Protein AF-A0A444YJM6-F1 (afdb_monomer_lite)

pLDDT: mean 78.89, std 16.1, range [28.31, 95.25]

Organism: Arachis hypogaea (NCBI:txid3818)

Sequence (159 aa):
MPVICNGAIHFISDCYSYLTEDSTYFRPYIMSHGITNGNDEDESVETKFLRVPKEARRGSHDDSCHMNIFKWGEVVGYQTICLVRLRKRVFTVWILTNYESSSWRRFMKVRVKGMGLVEQNPVIKGFTVLNGDLVFATKKKIIFVHAKLVPKVCVLIFN

Radius of gyration: 16.91 Å; chains: 1; bounding box: 41×38×45 Å

Structure (mmCIF, N/CA/C/O backbone):
data_AF-A0A444YJM6-F1
#
_entry.id   AF-A0A444YJM6-F1
#
loop_
_atom_site.group_PDB
_atom_site.id
_atom_site.type_symbol
_atom_site.label_atom_id
_atom_site.label_alt_id
_atom_site.label_comp_id
_atom_site.label_asym_id
_atom_site.label_entity_id
_atom_site.label_seq_id
_atom_site.pdbx_PDB_ins_code
_atom_site.Cartn_x
_atom_site.Cartn_y
_atom_site.Cartn_z
_atom_site.occupancy
_atom_site.B_iso_or_equiv
_atom_site.auth_seq_id
_atom_site.auth_comp_id
_atom_site.auth_asym_id
_atom_site.auth_atom_id
_atom_site.pdbx_PDB_model_num
ATOM 1 N N . MET A 1 1 ? 0.276 -8.630 -0.595 1.00 80.94 1 MET A N 1
ATOM 2 C CA . MET A 1 1 ? -0.086 -9.340 -1.845 1.00 80.94 1 MET A CA 1
ATOM 3 C C . MET A 1 1 ? 0.741 -8.756 -2.978 1.00 80.94 1 MET A C 1
ATOM 5 O O . MET A 1 1 ? 0.968 -7.548 -2.938 1.00 80.94 1 MET A O 1
ATOM 9 N N . PRO A 1 2 ? 1.218 -9.569 -3.933 1.00 90.56 2 PRO A N 1
ATOM 10 C CA . PRO A 1 2 ? 1.894 -9.051 -5.114 1.00 90.56 2 PRO A CA 1
ATOM 11 C C . PRO A 1 2 ? 0.916 -8.298 -6.029 1.00 90.56 2 PRO A C 1
ATOM 13 O O . PRO A 1 2 ? -0.282 -8.584 -6.038 1.00 90.56 2 PRO A O 1
ATOM 16 N N . VAL A 1 3 ? 1.426 -7.333 -6.791 1.00 92.19 3 VAL A N 1
ATOM 17 C CA . VAL A 1 3 ? 0.680 -6.512 -7.753 1.00 92.19 3 VAL A CA 1
ATOM 18 C C . VAL A 1 3 ? 1.407 -6.546 -9.087 1.00 92.19 3 VAL A C 1
ATOM 20 O O . VAL A 1 3 ? 2.595 -6.254 -9.138 1.00 92.19 3 VAL A O 1
ATOM 23 N N . ILE A 1 4 ? 0.694 -6.849 -10.168 1.00 91.12 4 ILE A N 1
ATOM 24 C CA . ILE A 1 4 ? 1.234 -6.766 -11.528 1.00 91.12 4 ILE A CA 1
ATOM 25 C C . ILE A 1 4 ? 0.927 -5.373 -12.081 1.00 91.12 4 ILE A C 1
ATOM 27 O O . ILE A 1 4 ? -0.237 -4.972 -12.147 1.00 91.12 4 ILE A O 1
ATOM 31 N N . CYS A 1 5 ? 1.962 -4.616 -12.439 1.00 89.62 5 CYS A N 1
ATOM 32 C CA . CYS A 1 5 ? 1.828 -3.274 -13.005 1.00 89.62 5 CYS A CA 1
ATOM 33 C C . CYS A 1 5 ? 3.051 -2.937 -13.865 1.00 89.62 5 CYS A C 1
ATOM 35 O O . CYS A 1 5 ? 4.179 -3.189 -13.445 1.00 89.62 5 CYS A O 1
ATOM 37 N N . ASN A 1 6 ? 2.828 -2.327 -15.035 1.00 86.25 6 ASN A N 1
ATOM 38 C CA . ASN A 1 6 ? 3.875 -1.924 -15.987 1.00 86.25 6 ASN A CA 1
ATOM 39 C C . ASN A 1 6 ? 4.858 -3.053 -16.339 1.00 86.25 6 ASN A C 1
ATOM 41 O O . ASN A 1 6 ? 6.066 -2.860 -16.279 1.00 86.25 6 ASN A O 1
ATOM 45 N N . GLY A 1 7 ? 4.339 -4.243 -16.656 1.00 87.12 7 GLY A N 1
ATOM 46 C CA . GLY A 1 7 ? 5.172 -5.384 -17.056 1.00 87.12 7 GLY A CA 1
ATOM 47 C C . GLY A 1 7 ? 6.031 -5.971 -15.933 1.00 87.12 7 GLY A C 1
ATOM 48 O O . GLY A 1 7 ? 6.930 -6.749 -16.213 1.00 87.12 7 GLY A O 1
ATOM 49 N N . ALA A 1 8 ? 5.771 -5.619 -14.670 1.00 89.81 8 ALA A N 1
ATOM 50 C CA . ALA A 1 8 ? 6.514 -6.134 -13.527 1.00 89.81 8 ALA A CA 1
ATOM 51 C C . ALA A 1 8 ? 5.593 -6.623 -12.402 1.00 89.81 8 ALA A C 1
ATOM 53 O O . ALA A 1 8 ? 4.490 -6.102 -12.197 1.00 89.81 8 ALA A O 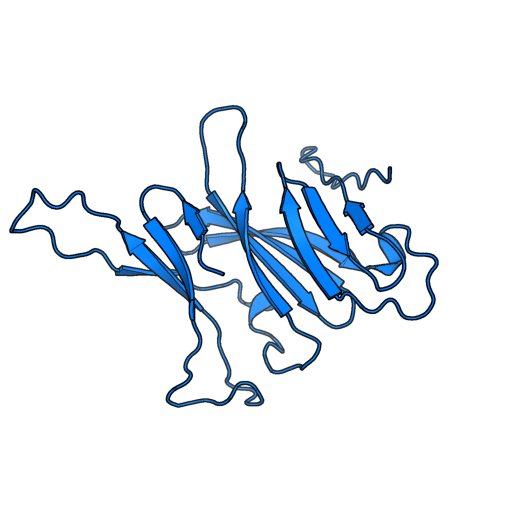1
ATOM 54 N N . ILE A 1 9 ? 6.073 -7.618 -11.655 1.00 92.69 9 ILE A N 1
ATOM 55 C CA . ILE A 1 9 ? 5.482 -8.098 -10.407 1.00 92.69 9 ILE A CA 1
ATOM 56 C C . ILE A 1 9 ? 6.111 -7.320 -9.255 1.00 92.69 9 ILE A C 1
ATOM 58 O O . ILE A 1 9 ? 7.314 -7.405 -9.014 1.00 92.69 9 ILE A O 1
ATOM 62 N N . HIS A 1 10 ? 5.280 -6.597 -8.514 1.00 93.38 10 HIS A N 1
ATOM 63 C CA . HIS A 1 10 ? 5.666 -5.820 -7.343 1.00 93.38 10 HIS A CA 1
ATOM 64 C C . HIS A 1 10 ? 5.216 -6.532 -6.075 1.00 93.38 10 HIS A C 1
ATOM 66 O O . HIS A 1 10 ? 4.070 -6.967 -6.007 1.00 93.38 10 HIS A O 1
ATOM 72 N N . PHE A 1 11 ? 6.041 -6.605 -5.035 1.00 92.50 11 PHE A N 1
ATOM 73 C CA . PHE A 1 11 ? 5.605 -7.030 -3.700 1.00 92.50 11 PHE A CA 1
ATOM 74 C C . PHE A 1 11 ? 6.395 -6.325 -2.602 1.00 92.50 11 PHE A C 1
ATOM 76 O O . PHE A 1 11 ? 7.542 -5.929 -2.792 1.00 92.50 11 PHE A O 1
ATOM 83 N N . ILE A 1 12 ? 5.767 -6.136 -1.440 1.00 91.00 12 ILE A N 1
ATOM 84 C CA . ILE A 1 12 ? 6.478 -5.649 -0.257 1.00 91.00 12 ILE A CA 1
ATOM 85 C C . ILE A 1 12 ? 7.327 -6.802 0.268 1.00 91.00 12 ILE A C 1
ATOM 87 O O . ILE A 1 12 ? 6.793 -7.874 0.539 1.00 91.00 12 ILE A O 1
ATOM 91 N N . SER A 1 13 ? 8.622 -6.549 0.414 1.00 86.38 13 SER A N 1
ATOM 92 C CA . SER A 1 13 ? 9.556 -7.436 1.090 1.00 86.38 13 SER A CA 1
ATOM 93 C C . SER A 1 13 ? 10.127 -6.721 2.303 1.00 86.38 13 SER A C 1
ATOM 95 O O . SER A 1 13 ? 10.260 -5.491 2.345 1.00 86.38 13 SER A O 1
ATOM 97 N N . ASP A 1 14 ? 10.483 -7.505 3.297 1.00 74.94 14 ASP A N 1
ATOM 98 C CA . ASP A 1 14 ? 11.201 -7.077 4.476 1.00 74.94 14 ASP A CA 1
ATOM 99 C C . ASP A 1 14 ? 12.599 -7.701 4.528 1.00 74.94 14 ASP A C 1
ATOM 101 O O . ASP A 1 14 ? 12.995 -8.516 3.694 1.00 74.94 14 ASP A O 1
ATOM 105 N N . CYS A 1 15 ? 13.408 -7.240 5.479 1.00 65.50 15 CYS A N 1
ATOM 106 C CA . CYS A 1 15 ? 14.763 -7.738 5.706 1.00 65.50 15 CYS A CA 1
ATOM 107 C C . CYS A 1 15 ? 14.755 -9.008 6.582 1.00 65.50 15 CYS A C 1
ATOM 109 O O . CYS A 1 15 ? 15.625 -9.136 7.445 1.00 65.50 15 CYS A O 1
ATOM 111 N N . TYR A 1 16 ? 13.761 -9.891 6.398 1.00 58.44 16 TYR A N 1
ATOM 112 C CA . TYR A 1 16 ? 13.346 -10.965 7.319 1.00 58.44 16 TYR A CA 1
ATOM 113 C C . TYR A 1 16 ? 14.492 -11.825 7.874 1.00 58.44 16 TYR A C 1
ATOM 115 O O . TYR A 1 16 ? 14.420 -12.304 8.999 1.00 58.44 16 TYR A O 1
ATOM 123 N N . SER A 1 17 ? 15.587 -11.992 7.126 1.00 57.94 17 SER A N 1
ATOM 124 C CA . SER A 1 17 ? 16.745 -12.779 7.563 1.00 57.94 17 SER A CA 1
ATOM 125 C C . SER A 1 17 ? 17.598 -12.128 8.662 1.00 57.94 17 SER A C 1
ATOM 127 O O . SER A 1 17 ? 18.385 -12.827 9.291 1.00 57.94 17 SER A O 1
ATOM 129 N N . TYR A 1 18 ? 17.483 -10.815 8.898 1.00 59.53 18 TYR A N 1
ATOM 130 C CA . TYR A 1 18 ? 18.365 -10.084 9.825 1.00 59.53 18 TYR A CA 1
ATOM 131 C C . TYR A 1 18 ? 17.636 -9.248 10.877 1.00 59.53 18 TYR A C 1
ATOM 133 O O . TYR A 1 18 ? 18.217 -8.939 11.916 1.00 59.53 18 TYR A O 1
ATOM 141 N N . LEU A 1 19 ? 16.398 -8.827 10.610 1.00 65.00 19 LEU A N 1
ATOM 142 C CA . LEU A 1 19 ? 15.640 -7.936 11.485 1.00 65.00 19 LEU A CA 1
ATOM 143 C C . LEU A 1 19 ? 14.193 -8.412 11.556 1.00 65.00 19 LEU A C 1
ATOM 145 O O . LEU A 1 19 ? 13.495 -8.427 10.544 1.00 65.00 19 LEU A O 1
ATOM 149 N N . THR A 1 20 ? 13.761 -8.766 12.760 1.00 64.81 20 THR A N 1
ATOM 150 C CA . THR A 1 20 ? 12.379 -9.128 13.077 1.00 64.81 20 THR A CA 1
ATOM 151 C C . THR A 1 20 ? 11.443 -7.921 12.926 1.00 64.81 20 THR A C 1
ATOM 153 O O . THR A 1 20 ? 11.880 -6.768 13.007 1.00 64.81 20 THR A O 1
ATOM 156 N N . GLU A 1 21 ? 10.153 -8.165 12.674 1.00 65.25 21 GLU A N 1
ATOM 157 C CA . GLU A 1 21 ? 9.160 -7.101 12.438 1.00 65.25 21 GLU A CA 1
ATOM 158 C C . GLU A 1 21 ? 9.018 -6.133 13.626 1.00 65.25 21 GLU A C 1
ATOM 160 O O . GLU A 1 21 ? 8.788 -4.945 13.420 1.00 65.25 21 GLU A O 1
ATOM 165 N N . ASP A 1 22 ? 9.239 -6.602 14.855 1.00 69.94 22 ASP A N 1
ATOM 166 C CA . ASP A 1 22 ? 9.233 -5.811 16.094 1.00 69.94 22 ASP A CA 1
ATOM 167 C C . ASP A 1 22 ? 10.476 -4.908 16.255 1.00 69.94 22 ASP A C 1
ATOM 169 O O . ASP A 1 22 ? 10.515 -4.016 17.110 1.00 69.94 22 ASP A O 1
ATOM 173 N N . SER A 1 23 ? 11.491 -5.072 15.401 1.00 74.81 23 SER A N 1
ATOM 174 C CA . SER A 1 23 ? 12.705 -4.265 15.446 1.00 74.81 23 SER A CA 1
ATOM 175 C C . SER A 1 23 ? 12.455 -2.831 14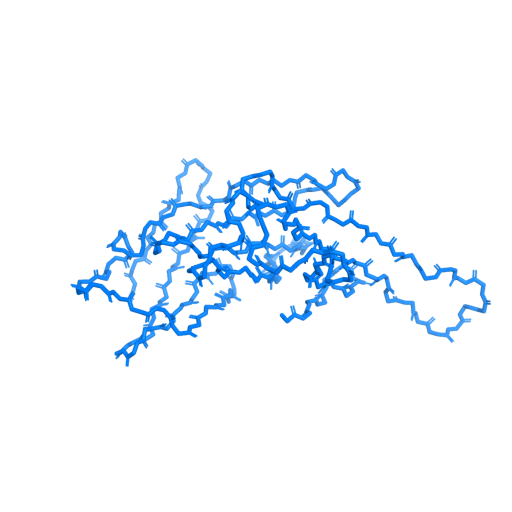.989 1.00 74.81 23 SER A C 1
ATOM 177 O O . SER A 1 23 ? 11.947 -2.554 13.901 1.00 74.81 23 SER A O 1
ATOM 179 N N . THR A 1 24 ? 12.966 -1.860 15.747 1.00 73.62 24 THR A N 1
ATOM 180 C CA . THR A 1 24 ? 12.945 -0.446 15.328 1.00 73.62 24 THR A CA 1
ATOM 181 C C . THR A 1 24 ? 13.736 -0.176 14.040 1.00 73.62 24 THR A C 1
ATOM 183 O O . THR A 1 24 ? 13.523 0.853 13.387 1.00 73.62 24 THR A O 1
ATOM 186 N N . TYR A 1 25 ? 14.603 -1.112 13.640 1.00 73.06 25 TYR A N 1
ATOM 187 C CA . TYR A 1 25 ? 15.369 -1.070 12.398 1.00 73.06 25 TYR A CA 1
ATOM 188 C C . TYR A 1 25 ? 14.647 -1.715 11.210 1.00 73.06 25 TYR A C 1
ATOM 190 O O . TYR A 1 25 ? 15.153 -1.604 10.091 1.00 73.06 25 TYR A O 1
ATOM 198 N N . PHE A 1 26 ? 13.471 -2.316 11.417 1.00 73.12 26 PHE A N 1
ATOM 199 C CA . PHE A 1 26 ? 12.650 -2.907 10.366 1.00 73.12 26 PHE A CA 1
ATOM 200 C C . PHE A 1 26 ? 12.317 -1.880 9.276 1.00 73.12 26 PHE A C 1
ATOM 202 O O . PHE A 1 26 ? 11.688 -0.840 9.514 1.00 73.12 26 PHE A O 1
ATOM 209 N N . ARG A 1 27 ? 12.771 -2.154 8.051 1.00 79.44 27 ARG A N 1
ATOM 210 C CA . ARG A 1 27 ? 12.672 -1.242 6.906 1.00 79.44 27 ARG A CA 1
ATOM 211 C C . ARG A 1 27 ? 12.078 -1.984 5.714 1.00 79.44 27 ARG A C 1
ATOM 213 O O . ARG A 1 27 ? 12.847 -2.528 4.927 1.00 79.44 27 ARG A O 1
ATOM 220 N N . PRO A 1 28 ? 10.746 -1.958 5.542 1.00 86.69 28 PRO A N 1
ATOM 221 C CA . PRO A 1 28 ? 10.136 -2.568 4.374 1.00 86.69 28 PRO A CA 1
ATOM 222 C C . PRO A 1 28 ? 10.586 -1.836 3.107 1.00 86.69 28 PRO A C 1
ATOM 224 O O . PRO A 1 28 ? 10.820 -0.619 3.119 1.00 86.69 28 PRO A O 1
ATOM 227 N N . TYR A 1 29 ? 10.682 -2.580 2.018 1.00 89.00 29 TYR A N 1
ATOM 228 C CA . TYR A 1 29 ? 10.936 -2.089 0.669 1.00 89.00 29 TYR A CA 1
ATOM 229 C C . TYR A 1 29 ? 10.008 -2.811 -0.312 1.00 89.00 29 TYR A C 1
ATOM 231 O O . TYR A 1 29 ? 9.295 -3.739 0.063 1.00 89.00 29 TYR A O 1
ATOM 239 N N . ILE A 1 30 ? 9.944 -2.336 -1.554 1.00 92.75 30 ILE A N 1
ATOM 240 C CA . ILE A 1 30 ? 9.179 -3.001 -2.607 1.00 92.75 30 ILE A CA 1
ATOM 241 C C . ILE A 1 30 ? 10.173 -3.642 -3.568 1.00 92.75 30 ILE A C 1
ATOM 243 O O . ILE A 1 30 ? 11.084 -2.975 -4.053 1.00 92.75 30 ILE A O 1
ATOM 247 N N . MET A 1 31 ? 9.986 -4.928 -3.825 1.00 92.88 31 MET A N 1
ATOM 248 C CA . MET A 1 31 ? 10.655 -5.654 -4.896 1.00 92.88 31 MET A CA 1
ATOM 249 C C . MET A 1 31 ? 9.821 -5.552 -6.159 1.00 92.88 31 MET A C 1
ATOM 251 O O . MET A 1 31 ? 8.608 -5.729 -6.091 1.00 92.88 31 MET A O 1
ATOM 255 N N . SER A 1 32 ? 10.470 -5.259 -7.282 1.00 91.88 32 SER A N 1
ATOM 256 C CA . SER A 1 32 ? 9.877 -5.220 -8.616 1.00 91.88 32 SER A CA 1
ATOM 257 C C . SER A 1 32 ? 10.657 -6.164 -9.521 1.00 91.88 32 SER A C 1
ATOM 259 O O . SER A 1 32 ? 11.832 -5.913 -9.776 1.00 91.88 32 SER A O 1
ATOM 261 N N . HIS A 1 33 ? 10.011 -7.210 -10.024 1.00 89.94 33 HIS A N 1
ATOM 262 C CA . HIS A 1 33 ? 10.595 -8.144 -10.988 1.00 89.94 33 HIS A CA 1
ATOM 263 C C . HIS A 1 33 ? 9.948 -7.955 -12.354 1.00 89.94 33 HIS A C 1
ATOM 265 O O . HIS A 1 33 ? 8.726 -8.076 -12.460 1.00 89.94 33 HIS A O 1
ATOM 271 N N . GLY A 1 34 ? 10.749 -7.658 -13.378 1.00 88.31 34 GLY A N 1
ATOM 272 C CA . GLY A 1 34 ? 10.278 -7.636 -14.762 1.00 88.31 34 GLY A CA 1
ATOM 273 C C . GLY A 1 34 ? 9.722 -8.999 -15.180 1.00 88.31 34 GLY A C 1
ATOM 274 O O . GLY A 1 34 ? 10.274 -10.039 -14.826 1.00 88.31 34 GLY A O 1
ATOM 275 N N . ILE A 1 35 ? 8.603 -8.991 -15.899 1.00 83.62 35 ILE A N 1
ATOM 276 C CA . ILE A 1 35 ? 8.023 -10.178 -16.525 1.00 83.62 35 ILE A CA 1
ATOM 277 C C . ILE A 1 35 ? 8.582 -10.233 -17.946 1.00 83.62 35 ILE A C 1
ATOM 279 O O . ILE A 1 35 ? 8.175 -9.435 -18.789 1.00 83.62 35 ILE A O 1
ATOM 283 N N . THR A 1 36 ? 9.508 -11.154 -18.208 1.00 78.56 36 THR A N 1
ATOM 284 C CA . THR A 1 36 ? 9.990 -11.445 -19.563 1.00 78.56 36 THR A CA 1
ATOM 285 C C . THR A 1 36 ? 9.125 -12.545 -20.178 1.00 78.56 36 THR A C 1
ATOM 287 O O . THR A 1 36 ? 8.724 -13.500 -19.505 1.00 78.56 36 THR A O 1
ATOM 290 N N . ASN A 1 37 ? 8.769 -12.401 -21.455 1.00 65.81 37 ASN A N 1
ATOM 291 C CA . ASN A 1 37 ? 8.132 -13.487 -22.196 1.00 65.81 37 ASN A CA 1
ATOM 292 C C . ASN A 1 37 ? 9.254 -14.457 -22.579 1.00 65.81 37 ASN A C 1
ATOM 294 O O . ASN A 1 37 ? 10.230 -14.021 -23.172 1.00 65.81 37 ASN A O 1
ATOM 298 N N . GLY A 1 38 ? 9.148 -15.735 -22.207 1.00 58.12 38 GLY A N 1
ATOM 299 C CA . GLY A 1 38 ? 10.243 -16.721 -22.217 1.00 58.12 38 GLY A CA 1
ATOM 300 C C . GLY A 1 38 ? 10.809 -17.152 -23.580 1.00 58.12 38 GLY A C 1
ATOM 301 O O . GLY A 1 38 ? 11.091 -18.332 -23.749 1.00 58.12 38 GLY A O 1
ATOM 302 N N . ASN A 1 39 ? 10.960 -16.231 -24.532 1.00 58.53 39 ASN A N 1
ATOM 303 C CA . ASN A 1 39 ? 11.568 -16.452 -25.843 1.00 58.53 39 ASN A CA 1
ATOM 304 C C . ASN A 1 39 ? 12.992 -15.883 -25.956 1.00 58.53 39 ASN A C 1
ATOM 306 O O . ASN A 1 39 ? 13.655 -16.160 -26.952 1.00 58.53 39 ASN A O 1
ATOM 310 N N . ASP A 1 40 ? 13.464 -15.121 -24.967 1.00 56.94 40 ASP A N 1
ATOM 311 C CA . ASP A 1 40 ? 14.777 -14.478 -25.010 1.00 56.94 40 ASP A CA 1
ATOM 312 C C . ASP A 1 40 ? 15.744 -15.195 -24.058 1.00 56.94 40 ASP A C 1
ATOM 314 O O . ASP A 1 40 ? 15.739 -14.984 -22.845 1.00 56.94 40 ASP A O 1
ATOM 318 N N . GLU A 1 41 ? 16.576 -16.076 -24.622 1.00 55.59 41 GLU A N 1
ATOM 319 C CA . GLU A 1 41 ? 17.579 -16.892 -23.912 1.00 55.59 41 GLU A CA 1
ATOM 320 C C . GLU A 1 41 ? 18.724 -16.061 -23.280 1.00 55.59 41 GLU A C 1
ATOM 322 O O . GLU A 1 41 ? 19.585 -16.625 -22.608 1.00 55.59 41 GLU A O 1
ATOM 327 N N . ASP A 1 42 ? 18.700 -14.728 -23.427 1.00 54.47 42 ASP A N 1
ATOM 328 C CA . ASP A 1 42 ? 19.742 -13.789 -22.975 1.00 54.47 42 ASP A CA 1
ATOM 329 C C . ASP A 1 42 ? 19.215 -12.561 -22.186 1.00 54.47 42 ASP A C 1
ATOM 331 O O . ASP A 1 42 ? 19.984 -11.651 -21.862 1.00 54.47 42 ASP A O 1
ATOM 335 N N . GLU A 1 43 ? 17.926 -12.494 -21.819 1.00 57.12 43 GLU A N 1
ATOM 336 C CA . GLU A 1 43 ? 17.423 -11.380 -20.994 1.00 57.12 43 GLU A CA 1
ATOM 337 C C . GLU A 1 43 ? 17.615 -11.653 -19.495 1.00 57.12 43 GLU A C 1
ATOM 339 O O . GLU A 1 43 ? 16.885 -12.418 -18.859 1.00 57.12 43 GLU A O 1
ATOM 344 N N . SER A 1 44 ? 18.590 -10.975 -18.884 1.00 61.34 44 SER A N 1
ATOM 345 C CA . SER A 1 44 ? 18.721 -10.933 -17.427 1.00 61.34 44 SER A CA 1
ATOM 346 C C . SER A 1 44 ? 17.421 -10.407 -16.806 1.00 61.34 44 SER A C 1
ATOM 348 O O . SER A 1 44 ? 17.006 -9.291 -17.115 1.00 61.34 44 SER A O 1
ATOM 350 N N . VAL A 1 45 ? 16.793 -11.179 -15.912 1.00 65.12 45 VAL A N 1
ATOM 351 C CA . VAL A 1 45 ? 15.580 -10.759 -15.190 1.00 65.12 45 VAL A CA 1
ATOM 352 C C . VAL A 1 45 ? 15.874 -9.480 -14.401 1.00 65.12 45 VAL A C 1
ATOM 354 O O . VAL A 1 45 ? 16.509 -9.515 -13.341 1.00 65.12 45 VAL A O 1
ATOM 357 N N . GLU A 1 46 ? 15.409 -8.337 -14.906 1.00 75.38 46 GLU A N 1
ATOM 358 C CA . GLU A 1 46 ? 15.651 -7.048 -14.267 1.00 75.38 46 GLU A CA 1
ATOM 359 C C . GLU A 1 46 ? 14.865 -6.977 -12.950 1.00 75.38 46 GLU A C 1
ATOM 361 O O . GLU A 1 46 ? 13.631 -6.934 -12.911 1.00 75.38 46 GLU A O 1
ATOM 366 N N . THR A 1 47 ? 15.603 -6.993 -11.840 1.00 84.19 47 THR A N 1
ATOM 367 C CA . THR A 1 47 ? 15.049 -6.849 -10.494 1.00 84.19 47 THR A CA 1
ATOM 368 C C . THR A 1 47 ? 15.397 -5.469 -9.957 1.00 84.19 47 THR A C 1
ATOM 370 O O . THR A 1 47 ? 16.570 -5.119 -9.831 1.00 84.19 47 THR A O 1
ATOM 373 N N . LYS A 1 48 ? 14.380 -4.681 -9.600 1.00 88.00 48 LYS A N 1
ATOM 374 C CA . LYS A 1 48 ? 14.539 -3.332 -9.043 1.00 88.00 48 LYS A CA 1
ATOM 375 C C . LYS A 1 48 ? 14.051 -3.266 -7.599 1.00 88.00 48 LYS A C 1
ATOM 377 O O . LYS A 1 48 ? 12.966 -3.738 -7.259 1.00 88.00 48 LYS A O 1
ATOM 382 N N . PHE A 1 49 ? 14.838 -2.595 -6.761 1.00 89.94 49 PHE A N 1
ATOM 383 C CA . PHE A 1 49 ? 14.471 -2.265 -5.387 1.00 89.94 49 PHE A CA 1
ATOM 384 C C . PHE A 1 49 ? 13.820 -0.885 -5.349 1.00 89.94 49 PHE A C 1
ATOM 386 O O . PHE A 1 49 ? 14.491 0.144 -5.443 1.00 89.94 49 PHE A O 1
ATOM 393 N N . LEU A 1 50 ? 12.506 -0.852 -5.161 1.00 91.19 50 LEU A N 1
ATOM 394 C CA . LEU A 1 50 ? 11.762 0.387 -5.008 1.00 91.19 50 LEU A CA 1
ATOM 395 C C . LEU A 1 50 ? 11.753 0.809 -3.538 1.00 91.19 50 LEU A C 1
ATOM 397 O O . LEU A 1 50 ? 11.145 0.184 -2.658 1.00 91.19 50 LEU A O 1
ATOM 401 N N . ARG A 1 51 ? 12.430 1.921 -3.251 1.00 91.25 51 ARG A N 1
ATOM 402 C CA . ARG A 1 51 ? 12.476 2.471 -1.895 1.00 91.25 51 ARG A CA 1
ATOM 403 C C . ARG A 1 51 ? 11.111 3.043 -1.530 1.00 91.25 51 ARG A C 1
ATOM 405 O O . ARG A 1 51 ? 10.656 3.993 -2.156 1.00 91.25 51 ARG A O 1
ATOM 412 N N . VAL A 1 52 ? 10.494 2.551 -0.458 1.00 92.50 52 VAL A N 1
ATOM 413 C CA . VAL A 1 52 ? 9.241 3.129 0.061 1.00 92.50 52 VAL A CA 1
ATOM 414 C C . VAL A 1 52 ? 9.462 4.542 0.649 1.00 92.50 52 VAL A C 1
ATOM 416 O O . VAL A 1 52 ? 10.568 4.867 1.109 1.00 92.50 52 VAL A O 1
ATOM 419 N N . PRO A 1 53 ? 8.417 5.393 0.719 1.00 93.44 53 PRO A N 1
ATOM 420 C CA . PRO A 1 53 ? 8.496 6.728 1.308 1.00 93.44 53 PRO A CA 1
ATOM 421 C C . PRO A 1 53 ? 9.129 6.729 2.706 1.00 93.44 53 PRO A C 1
ATOM 423 O O . PRO A 1 53 ? 8.803 5.898 3.558 1.00 93.44 53 PRO A O 1
ATOM 426 N N . LYS A 1 54 ? 9.984 7.723 3.001 1.00 90.06 54 LYS A N 1
ATOM 427 C CA . LYS A 1 54 ? 10.661 7.848 4.313 1.00 90.06 54 LYS A CA 1
ATOM 428 C C . LYS A 1 54 ? 9.680 7.792 5.493 1.00 90.06 54 LYS A C 1
ATOM 430 O O . LYS A 1 54 ? 10.004 7.219 6.527 1.00 90.06 54 LYS A O 1
ATOM 435 N N . GLU A 1 55 ? 8.493 8.363 5.328 1.00 90.50 55 GLU A N 1
ATOM 436 C CA . GLU A 1 55 ? 7.440 8.402 6.347 1.00 90.50 55 GLU A CA 1
ATOM 437 C C . GLU A 1 55 ? 6.691 7.085 6.520 1.00 90.50 55 GLU A C 1
ATOM 439 O O . GLU A 1 55 ? 6.224 6.793 7.622 1.00 90.50 55 GLU A O 1
ATOM 444 N N . ALA A 1 56 ? 6.587 6.292 5.453 1.00 90.12 56 ALA A N 1
ATOM 445 C CA . ALA A 1 56 ? 5.969 4.976 5.508 1.00 90.12 56 ALA A CA 1
ATOM 446 C C . ALA A 1 56 ? 6.807 4.023 6.377 1.00 90.12 56 ALA A C 1
ATOM 448 O O . ALA A 1 56 ? 6.242 3.288 7.178 1.00 90.12 56 ALA A O 1
ATOM 449 N N . ARG A 1 57 ? 8.145 4.145 6.326 1.00 87.56 57 ARG A N 1
ATOM 450 C CA . ARG A 1 57 ? 9.087 3.361 7.155 1.00 87.56 57 ARG A CA 1
ATOM 451 C C . ARG A 1 57 ? 9.051 3.696 8.644 1.00 87.56 57 ARG A C 1
ATOM 453 O O . ARG A 1 57 ? 9.517 2.921 9.464 1.00 87.56 57 ARG A O 1
ATOM 460 N N . ARG A 1 58 ? 8.580 4.884 9.036 1.00 86.50 58 ARG A N 1
ATOM 461 C CA . ARG A 1 58 ? 8.635 5.298 10.447 1.00 86.50 58 ARG A CA 1
ATOM 462 C C . ARG A 1 58 ? 7.570 4.576 11.260 1.00 86.50 58 ARG A C 1
ATOM 464 O O . ARG A 1 58 ? 6.388 4.892 11.114 1.00 86.50 58 ARG A O 1
ATOM 471 N N . GLY A 1 59 ? 7.991 3.696 12.168 1.00 84.69 59 GLY A N 1
ATOM 472 C CA . GLY A 1 59 ? 7.101 2.893 13.013 1.00 84.69 59 GLY A CA 1
ATOM 473 C C . GLY A 1 59 ? 6.346 1.837 12.220 1.00 84.69 59 GLY A C 1
ATOM 474 O O . GLY A 1 59 ? 5.133 1.718 12.366 1.00 84.69 59 GLY A O 1
ATOM 475 N N . SER A 1 60 ? 7.051 1.194 11.293 1.00 84.94 60 SER A N 1
ATOM 476 C CA . SER A 1 60 ? 6.634 -0.040 10.628 1.00 84.94 60 SER A CA 1
ATOM 477 C C . SER A 1 60 ? 6.590 -1.229 11.595 1.00 84.94 60 SER A C 1
ATOM 479 O O . SER A 1 60 ? 5.761 -2.095 11.390 1.00 84.94 60 SER A O 1
ATOM 481 N N . HIS A 1 61 ? 7.372 -1.196 12.679 1.00 83.44 61 HIS A N 1
ATOM 482 C CA . HIS A 1 61 ? 7.382 -2.176 13.780 1.00 83.44 61 HIS A CA 1
ATOM 483 C C . HIS A 1 61 ? 6.186 -2.113 14.743 1.00 83.44 61 HIS A C 1
ATOM 485 O O . HIS A 1 61 ? 6.201 -2.695 15.817 1.00 83.44 61 HIS A O 1
ATOM 491 N N . ASP A 1 62 ? 5.200 -1.274 14.442 1.00 85.56 62 ASP A N 1
ATOM 492 C CA . ASP A 1 62 ? 4.027 -1.083 15.290 1.00 85.56 62 ASP A CA 1
ATOM 493 C C . ASP A 1 62 ? 2.971 -2.097 14.849 1.00 85.56 62 ASP A C 1
ATOM 495 O O . ASP A 1 62 ? 2.607 -2.075 13.679 1.00 85.56 62 ASP A O 1
ATOM 499 N N . ASP A 1 63 ? 2.437 -2.921 15.750 1.00 84.94 63 ASP A N 1
ATOM 500 C CA . ASP A 1 63 ? 1.454 -3.967 15.405 1.00 84.94 63 ASP A CA 1
ATOM 501 C C . ASP A 1 63 ? 0.191 -3.426 14.716 1.00 84.94 63 ASP A C 1
ATOM 503 O O . ASP A 1 63 ? -0.513 -4.137 14.002 1.00 84.94 63 ASP A O 1
ATOM 507 N N . SER A 1 64 ? -0.120 -2.137 14.909 1.00 87.38 64 SER A N 1
ATOM 508 C CA . SER A 1 64 ? -1.231 -1.478 14.214 1.00 87.38 64 SER A CA 1
ATOM 509 C C . SER A 1 64 ? -0.879 -1.013 12.797 1.00 87.38 64 SER A C 1
ATOM 511 O O . SER A 1 64 ? -1.718 -0.387 12.137 1.00 87.38 64 SER A O 1
ATOM 513 N N . CYS A 1 65 ? 0.367 -1.222 12.362 1.00 90.56 65 CYS A N 1
ATOM 514 C CA . CYS A 1 65 ? 0.907 -0.804 11.081 1.00 90.56 65 CYS A CA 1
ATOM 515 C C . CYS A 1 65 ? 0.720 -1.900 10.034 1.00 90.56 65 CYS A C 1
ATOM 517 O O . CYS A 1 65 ? 1.493 -2.843 9.944 1.00 90.56 6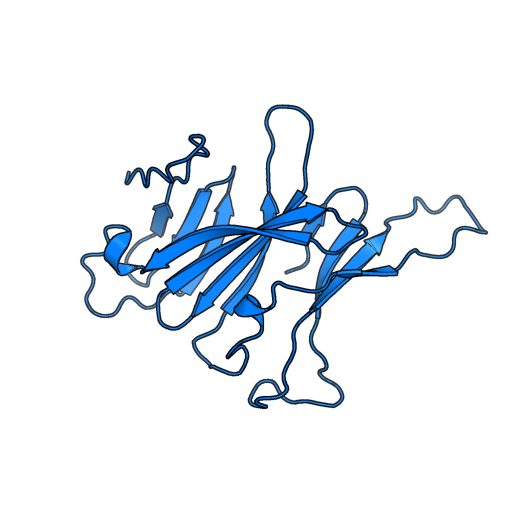5 CYS A O 1
ATOM 519 N N . HIS A 1 66 ? -0.257 -1.707 9.159 1.00 91.56 66 HIS A N 1
ATOM 520 C CA . HIS A 1 66 ? -0.464 -2.568 8.002 1.00 91.56 66 HIS A CA 1
ATOM 521 C C . HIS A 1 66 ? -0.119 -1.798 6.731 1.00 91.56 66 HIS A C 1
ATOM 523 O O . HIS A 1 66 ? -0.593 -0.676 6.523 1.00 91.56 66 HIS A O 1
ATOM 529 N N . MET A 1 67 ? 0.715 -2.392 5.881 1.00 92.69 67 MET A N 1
ATOM 530 C CA . MET A 1 67 ? 1.141 -1.819 4.607 1.00 92.69 67 MET A CA 1
ATOM 531 C C . MET A 1 67 ? 0.779 -2.770 3.477 1.00 92.69 67 MET A C 1
ATOM 533 O O . MET A 1 67 ? 0.987 -3.973 3.584 1.00 92.69 67 MET A O 1
ATOM 537 N N . ASN A 1 68 ? 0.233 -2.229 2.395 1.00 93.94 68 ASN A N 1
ATOM 538 C CA . ASN A 1 68 ? -0.046 -3.002 1.196 1.00 93.94 68 ASN A CA 1
ATOM 539 C C . ASN A 1 68 ? 0.131 -2.113 -0.037 1.00 93.94 68 ASN A C 1
ATOM 541 O O . ASN A 1 68 ? 0.013 -0.886 0.047 1.00 93.94 68 ASN A O 1
ATOM 545 N N . ILE A 1 69 ? 0.440 -2.736 -1.165 1.00 94.81 69 ILE A N 1
ATOM 546 C CA . ILE A 1 69 ? 0.559 -2.061 -2.456 1.00 94.81 69 ILE A CA 1
ATOM 547 C C . ILE A 1 69 ? -0.649 -2.397 -3.319 1.00 94.81 69 ILE A C 1
ATOM 549 O O . ILE A 1 69 ? -1.209 -3.486 -3.211 1.00 94.81 69 ILE A O 1
ATOM 553 N N . PHE A 1 70 ? -1.040 -1.461 -4.176 1.00 93.00 70 PHE A N 1
ATOM 554 C CA . PHE A 1 70 ? -2.138 -1.648 -5.119 1.00 93.00 70 PHE A CA 1
ATOM 555 C C . PHE A 1 70 ? -1.819 -0.975 -6.448 1.00 93.00 70 PHE A C 1
ATOM 557 O O . PHE A 1 70 ? -1.010 -0.046 -6.508 1.00 93.00 70 PHE A O 1
ATOM 564 N N . LYS A 1 71 ? -2.483 -1.424 -7.512 1.00 90.94 71 LYS A N 1
ATOM 565 C CA . LYS A 1 71 ? -2.490 -0.715 -8.791 1.00 90.94 71 LYS A CA 1
ATOM 566 C C . LYS A 1 71 ? -3.202 0.630 -8.616 1.00 90.94 71 LYS A C 1
ATOM 568 O O . LYS A 1 71 ? -4.212 0.726 -7.919 1.00 90.94 71 LYS A O 1
ATOM 573 N N . TRP A 1 72 ? -2.668 1.667 -9.243 1.00 87.62 72 TRP A N 1
ATOM 574 C CA . TRP A 1 72 ? -3.196 3.021 -9.206 1.00 87.62 72 TRP A CA 1
ATOM 575 C C . TRP A 1 72 ? -3.299 3.618 -10.608 1.00 87.62 72 TRP A C 1
ATOM 577 O O . TRP A 1 72 ? -2.336 3.608 -11.375 1.00 87.62 72 TRP A O 1
ATOM 587 N N . GLY A 1 73 ? -4.463 4.212 -10.877 1.00 79.19 73 GLY A N 1
ATOM 588 C CA . GLY A 1 73 ? -4.819 4.812 -12.159 1.00 79.19 73 GLY A CA 1
ATOM 589 C C . GLY A 1 73 ? -5.367 3.791 -13.154 1.00 79.19 73 GLY A C 1
ATOM 590 O O . GLY A 1 73 ? -4.778 2.727 -13.307 1.00 79.19 73 GLY A O 1
ATOM 591 N N . GLU A 1 74 ? -6.485 4.136 -13.810 1.00 62.31 74 GLU A N 1
ATOM 592 C CA . GLU A 1 74 ? -6.830 3.738 -15.186 1.00 62.31 74 GLU A CA 1
ATOM 593 C C . GLU A 1 74 ? -8.107 4.455 -15.676 1.00 62.31 74 GLU A C 1
ATOM 595 O O . GLU A 1 74 ? -9.196 4.135 -15.216 1.00 62.31 74 GLU A O 1
ATOM 600 N N . VAL A 1 75 ? -7.948 5.410 -16.611 1.00 51.88 75 VAL A N 1
ATOM 601 C CA . VAL A 1 75 ? -8.956 5.797 -17.634 1.00 51.88 75 VAL A CA 1
ATOM 602 C C . VAL A 1 75 ? -8.260 6.249 -18.944 1.00 51.88 75 VAL A C 1
ATOM 604 O O . VAL A 1 75 ? -8.855 6.119 -20.004 1.00 51.88 75 VAL A O 1
ATOM 607 N N . VAL A 1 76 ? -6.999 6.740 -18.933 1.00 49.06 76 VAL A N 1
ATOM 608 C CA . VAL A 1 76 ? -6.366 7.320 -20.154 1.00 49.06 76 VAL A CA 1
ATOM 609 C C . VAL A 1 76 ? -4.828 7.133 -20.293 1.00 49.06 76 VAL A C 1
ATOM 611 O O . VAL A 1 76 ? -4.131 8.045 -20.723 1.00 49.06 76 VAL A O 1
ATOM 614 N N . GLY A 1 77 ? -4.263 5.965 -19.943 1.00 56.84 77 GLY A N 1
ATOM 615 C CA . GLY A 1 77 ? -2.945 5.550 -20.486 1.00 56.84 77 GLY A CA 1
ATOM 616 C C . GLY A 1 77 ? -1.714 5.503 -19.562 1.00 56.84 77 GLY A C 1
ATOM 617 O O . GLY A 1 77 ? -0.669 5.046 -20.010 1.00 56.84 77 GLY A O 1
ATOM 618 N N . TYR A 1 78 ? -1.807 5.879 -18.279 1.00 67.38 78 TYR A N 1
ATOM 619 C CA . TYR A 1 78 ? -0.703 5.694 -17.317 1.00 67.38 78 TYR A CA 1
ATOM 620 C C . TYR A 1 78 ? -1.152 4.899 -16.089 1.00 67.38 78 TYR A C 1
ATOM 622 O O . TYR A 1 78 ? -1.974 5.371 -15.301 1.00 67.38 78 TYR A O 1
ATOM 630 N N . GLN A 1 79 ? -0.585 3.703 -15.922 1.00 84.31 79 GLN A N 1
ATOM 631 C CA . GLN A 1 79 ? -0.746 2.869 -14.733 1.00 84.31 79 GLN A CA 1
ATOM 632 C C . GLN A 1 79 ? 0.507 2.988 -13.855 1.00 84.31 79 GLN A C 1
ATOM 634 O O . GLN A 1 79 ? 1.639 3.085 -14.336 1.00 84.31 79 GLN A O 1
ATOM 639 N N . THR A 1 80 ? 0.318 3.018 -12.542 1.00 90.56 80 THR A N 1
ATOM 640 C CA . THR A 1 80 ? 1.410 2.996 -11.564 1.00 90.56 80 THR A CA 1
ATOM 641 C C . THR A 1 80 ? 0.985 2.202 -10.334 1.00 90.56 80 THR A C 1
ATOM 643 O O . THR A 1 80 ? -0.125 1.677 -10.279 1.00 90.56 80 THR A O 1
ATOM 646 N N . ILE A 1 81 ? 1.847 2.113 -9.328 1.00 93.44 81 ILE A N 1
ATOM 647 C CA . ILE A 1 81 ? 1.495 1.541 -8.030 1.00 93.44 81 ILE A CA 1
ATOM 648 C C . ILE A 1 81 ? 1.267 2.641 -6.991 1.00 93.44 81 ILE A C 1
ATOM 650 O O . ILE A 1 81 ? 1.891 3.710 -7.013 1.00 93.44 81 ILE A O 1
ATOM 654 N N . CYS A 1 82 ? 0.385 2.368 -6.037 1.00 93.75 82 CYS A N 1
ATOM 655 C CA . CYS A 1 82 ? 0.284 3.123 -4.801 1.00 93.75 82 CYS A CA 1
ATOM 656 C C . CYS A 1 82 ? 0.650 2.252 -3.599 1.00 93.75 82 CYS A C 1
ATOM 658 O O . CYS A 1 82 ? 0.454 1.038 -3.583 1.00 93.75 82 CYS A O 1
ATOM 660 N N . LEU A 1 83 ? 1.186 2.904 -2.574 1.00 95.25 83 LEU A N 1
ATOM 661 C CA . LEU A 1 83 ? 1.433 2.327 -1.266 1.00 95.25 83 LEU A CA 1
ATOM 662 C C . LEU A 1 83 ? 0.375 2.854 -0.308 1.00 95.25 83 LEU A C 1
ATOM 664 O O . LEU A 1 83 ? 0.285 4.064 -0.088 1.00 95.25 83 LEU A O 1
ATOM 668 N N . VAL A 1 84 ? -0.380 1.951 0.303 1.00 94.50 84 VAL A N 1
ATOM 669 C CA . VAL A 1 84 ? -1.356 2.274 1.339 1.00 94.50 84 VAL A CA 1
ATOM 670 C C . VAL A 1 84 ? -0.821 1.786 2.672 1.00 94.50 84 VAL A C 1
ATOM 672 O O . VAL A 1 84 ? -0.413 0.636 2.825 1.00 94.50 84 VAL A O 1
ATOM 675 N N . ARG A 1 85 ? -0.848 2.674 3.659 1.00 94.75 85 ARG A N 1
ATOM 676 C CA . ARG A 1 85 ? -0.487 2.366 5.035 1.00 94.75 85 ARG A CA 1
ATOM 677 C C . ARG A 1 85 ? -1.623 2.723 5.970 1.00 94.75 85 ARG A C 1
ATOM 679 O O . ARG A 1 85 ? -2.066 3.870 5.983 1.00 94.75 85 ARG A O 1
ATOM 686 N N . LEU A 1 86 ? -1.997 1.784 6.823 1.00 93.81 86 LEU A N 1
ATOM 687 C CA . LEU A 1 86 ? -2.816 2.015 8.002 1.00 93.81 86 LEU A CA 1
ATOM 688 C C . LEU A 1 86 ? -1.915 1.958 9.232 1.00 93.81 86 LEU A C 1
ATOM 690 O O . LEU A 1 86 ? -1.227 0.969 9.420 1.00 93.81 86 LEU A O 1
ATOM 694 N N . ARG A 1 87 ? -1.913 2.994 10.075 1.00 93.06 87 ARG A N 1
ATOM 695 C CA . ARG A 1 87 ? -1.276 2.946 11.402 1.00 93.06 87 ARG A CA 1
ATOM 696 C C . ARG A 1 87 ? -2.057 3.772 12.401 1.00 93.06 87 ARG A C 1
ATOM 698 O O . ARG A 1 87 ? -2.421 4.904 12.083 1.00 93.06 87 ARG A O 1
ATOM 705 N N . LYS A 1 88 ? -2.301 3.246 13.609 1.00 90.75 88 LYS A N 1
ATOM 706 C CA . LYS A 1 88 ? -3.051 3.950 14.670 1.00 90.75 88 LYS A CA 1
ATOM 707 C C . LYS A 1 88 ? -4.333 4.620 14.137 1.00 90.75 88 LYS A C 1
ATOM 709 O O . LYS A 1 88 ? -4.643 5.762 14.474 1.00 90.75 88 LYS A O 1
ATOM 714 N N . ARG A 1 89 ? -5.069 3.908 13.267 1.00 89.06 89 ARG A N 1
ATOM 715 C CA . ARG A 1 89 ? -6.314 4.367 12.608 1.00 89.06 89 ARG A CA 1
ATOM 716 C C . ARG A 1 89 ? -6.145 5.589 11.696 1.00 89.06 89 ARG A C 1
ATOM 718 O O . ARG A 1 89 ? -7.072 6.383 11.531 1.00 89.06 89 ARG A O 1
ATOM 725 N N . VAL A 1 90 ? -4.966 5.763 11.115 1.00 90.94 90 VAL A N 1
ATOM 726 C CA . VAL A 1 90 ? -4.681 6.771 10.091 1.00 90.94 90 VAL A CA 1
ATOM 727 C C . VAL A 1 90 ? -4.298 6.039 8.818 1.00 90.94 90 VAL A C 1
ATOM 729 O O . VAL A 1 90 ? -3.303 5.315 8.805 1.00 90.94 90 VAL A O 1
ATOM 732 N N . PHE A 1 91 ? -5.067 6.258 7.758 1.00 92.94 91 PHE A N 1
ATOM 733 C CA . PHE A 1 91 ? -4.677 5.863 6.416 1.00 92.94 91 PHE A CA 1
ATOM 734 C C . PHE A 1 91 ? -3.765 6.924 5.819 1.00 92.94 91 PHE A C 1
ATOM 736 O O . PHE A 1 91 ? -4.028 8.122 5.927 1.00 92.94 91 PHE A O 1
ATOM 743 N N . THR A 1 92 ? -2.683 6.489 5.190 1.00 94.31 92 THR A N 1
ATOM 744 C CA . THR A 1 92 ? -1.830 7.329 4.354 1.00 94.31 92 THR A CA 1
ATOM 745 C C . THR A 1 92 ? -1.585 6.607 3.041 1.00 94.31 92 THR A C 1
ATOM 747 O O . THR A 1 92 ? -1.236 5.428 3.057 1.00 94.31 92 THR A O 1
ATOM 750 N N . VAL A 1 93 ? -1.773 7.304 1.925 1.00 93.25 93 VAL A N 1
ATOM 751 C CA . VAL A 1 93 ? -1.560 6.752 0.583 1.00 93.25 93 VAL A CA 1
ATOM 752 C C . VAL A 1 93 ? -0.496 7.568 -0.124 1.00 93.25 93 VAL A C 1
ATOM 754 O O . VAL A 1 93 ? -0.523 8.802 -0.088 1.00 93.25 93 VAL A O 1
ATOM 757 N N . TRP A 1 94 ? 0.437 6.878 -0.767 1.00 94.56 94 TRP A N 1
ATOM 758 C CA . TRP A 1 94 ? 1.438 7.464 -1.648 1.00 94.56 94 TRP A CA 1
ATOM 759 C C . TRP A 1 94 ? 1.313 6.858 -3.037 1.00 94.56 94 TRP A C 1
ATOM 761 O O . TRP A 1 94 ? 1.095 5.661 -3.162 1.00 94.56 94 TRP A O 1
ATOM 771 N N . ILE A 1 95 ? 1.489 7.677 -4.066 1.00 92.88 95 ILE A N 1
ATOM 772 C CA . ILE A 1 95 ? 1.505 7.253 -5.467 1.00 92.88 95 ILE A CA 1
ATOM 773 C C . ILE A 1 95 ? 2.953 7.311 -5.947 1.00 92.88 95 ILE A C 1
ATOM 775 O O . ILE A 1 95 ? 3.637 8.311 -5.695 1.00 92.88 95 ILE A O 1
ATOM 779 N N . LEU A 1 96 ? 3.427 6.257 -6.608 1.00 92.81 96 LEU A N 1
ATOM 780 C CA . LEU A 1 96 ? 4.746 6.248 -7.229 1.00 92.81 96 LEU A CA 1
ATOM 781 C C . LEU A 1 96 ? 4.713 7.130 -8.484 1.00 92.81 96 LEU A C 1
ATOM 783 O O . LEU A 1 96 ? 3.930 6.885 -9.402 1.00 92.81 96 LEU A O 1
ATOM 787 N N . THR A 1 97 ? 5.538 8.177 -8.509 1.00 91.25 97 THR A N 1
ATOM 788 C CA . THR A 1 97 ? 5.577 9.165 -9.602 1.00 91.25 97 THR A CA 1
ATOM 789 C C . THR A 1 97 ? 6.742 8.956 -10.558 1.00 91.25 97 THR A C 1
ATOM 791 O O . THR A 1 97 ? 6.697 9.452 -11.677 1.00 91.25 97 THR A O 1
ATOM 794 N N . ASN A 1 98 ? 7.801 8.272 -10.123 1.00 89.44 98 ASN A N 1
ATOM 795 C CA . ASN A 1 98 ? 8.955 7.960 -10.960 1.00 89.44 98 ASN A CA 1
ATOM 796 C C . ASN A 1 98 ? 9.605 6.664 -10.452 1.00 89.44 98 ASN A C 1
ATOM 798 O O . ASN A 1 98 ? 10.042 6.614 -9.299 1.00 89.44 98 ASN A O 1
ATOM 802 N N . TYR A 1 99 ? 9.635 5.637 -11.303 1.00 87.69 99 TYR A N 1
ATOM 803 C CA . TYR A 1 99 ? 10.157 4.309 -10.968 1.00 87.69 99 TYR A CA 1
ATOM 804 C C . TYR A 1 99 ? 11.673 4.329 -10.743 1.00 87.69 99 TYR A C 1
ATOM 806 O O . TYR A 1 99 ? 12.128 3.889 -9.690 1.00 87.69 99 TYR A O 1
ATOM 814 N N . GLU A 1 100 ? 12.435 4.927 -11.663 1.00 87.12 100 GLU A N 1
ATOM 815 C CA . GLU A 1 100 ? 13.907 4.924 -11.633 1.00 87.12 100 GLU A CA 1
ATOM 816 C C . GLU A 1 100 ? 14.483 5.551 -10.358 1.00 87.12 100 GLU A C 1
ATOM 818 O O . GLU A 1 100 ? 15.390 5.022 -9.725 1.00 87.12 100 GLU A O 1
ATOM 823 N N . SER A 1 101 ? 13.905 6.668 -9.921 1.00 90.19 101 SER A N 1
ATOM 824 C CA . SER A 1 101 ? 14.323 7.369 -8.699 1.00 90.19 101 SER A CA 1
ATOM 825 C C . SER A 1 101 ? 13.618 6.881 -7.430 1.00 90.19 101 SER A C 1
ATOM 827 O O . SER A 1 101 ? 13.901 7.393 -6.344 1.00 90.19 101 SER A O 1
ATOM 829 N N . SER A 1 102 ? 12.673 5.937 -7.536 1.00 91.44 102 SER A N 1
ATOM 830 C CA . SER A 1 102 ? 11.766 5.563 -6.440 1.00 91.44 102 SER A CA 1
ATOM 831 C C . SER A 1 102 ? 11.093 6.783 -5.786 1.00 91.44 102 SER A C 1
ATOM 833 O O . SER A 1 102 ? 11.040 6.904 -4.556 1.00 91.44 102 SER A O 1
ATOM 835 N N . SER A 1 103 ? 10.609 7.727 -6.600 1.00 92.88 103 SER A N 1
ATOM 836 C CA . SER A 1 103 ? 9.980 8.954 -6.098 1.00 92.88 103 SER A CA 1
ATOM 837 C C . SER A 1 103 ? 8.491 8.758 -5.860 1.00 92.88 103 SER A C 1
ATOM 839 O O . SER A 1 103 ? 7.761 8.285 -6.730 1.00 92.88 103 SER A O 1
ATOM 841 N N . TRP A 1 104 ? 8.028 9.190 -4.689 1.00 94.81 104 TRP A N 1
ATOM 842 C CA . TRP A 1 104 ? 6.645 9.037 -4.256 1.00 94.81 104 TRP A CA 1
ATOM 843 C C . TRP A 1 104 ? 6.020 10.378 -3.907 1.00 94.81 104 TRP A C 1
ATOM 845 O O . TRP A 1 104 ? 6.609 11.185 -3.184 1.00 94.81 104 TRP A O 1
ATOM 855 N N . ARG A 1 105 ? 4.764 10.565 -4.306 1.00 92.62 105 ARG A N 1
ATOM 856 C CA . ARG A 1 105 ? 3.934 11.691 -3.881 1.00 92.62 105 ARG A CA 1
ATOM 857 C C . ARG A 1 105 ? 2.928 11.220 -2.842 1.00 92.62 105 ARG A C 1
ATOM 859 O O . ARG A 1 105 ? 2.169 10.288 -3.093 1.00 92.62 105 ARG A O 1
ATOM 866 N N . ARG A 1 106 ? 2.880 11.881 -1.679 1.00 93.19 106 ARG A N 1
ATOM 867 C CA . ARG A 1 106 ? 1.801 11.640 -0.709 1.00 93.19 106 ARG A CA 1
ATOM 868 C C . ARG A 1 106 ? 0.489 12.140 -1.312 1.00 93.19 106 ARG A C 1
ATOM 870 O O . ARG A 1 106 ? 0.377 13.320 -1.634 1.00 93.19 106 ARG A O 1
ATOM 877 N N . PHE A 1 107 ? -0.468 11.237 -1.460 1.00 86.56 107 PHE A N 1
ATOM 878 C CA . PHE A 1 107 ? -1.778 11.527 -2.023 1.00 86.56 107 PHE A CA 1
ATOM 879 C C . PHE A 1 107 ? -2.773 11.914 -0.932 1.00 86.56 107 PHE A C 1
ATOM 881 O O . PHE A 1 107 ? -3.334 13.003 -0.970 1.00 86.56 107 PHE A O 1
ATOM 888 N N . MET A 1 108 ? -2.920 11.069 0.090 1.00 87.81 108 MET A N 1
ATOM 889 C CA . MET A 1 108 ? -3.858 11.310 1.185 1.00 87.81 108 MET A CA 1
ATOM 890 C C . MET A 1 108 ? -3.248 10.941 2.533 1.00 87.81 108 MET A C 1
ATOM 892 O O . MET A 1 108 ? -2.394 10.057 2.626 1.00 87.81 108 MET A O 1
ATOM 896 N N . LYS A 1 109 ? -3.714 11.607 3.590 1.00 91.88 109 LYS A N 1
ATOM 897 C CA . LYS A 1 109 ? -3.468 11.238 4.985 1.00 91.88 109 LYS A CA 1
ATOM 898 C C . LYS A 1 109 ? -4.694 11.604 5.804 1.00 91.88 109 LYS A C 1
ATOM 900 O O . LYS A 1 109 ? -4.955 12.781 6.026 1.00 91.88 109 LYS A O 1
ATOM 905 N N . VAL A 1 110 ? -5.438 10.610 6.257 1.00 88.56 110 VAL A N 1
ATOM 906 C CA . VAL A 1 110 ? -6.746 10.832 6.871 1.00 88.56 110 VAL A CA 1
ATOM 907 C C . VAL A 1 110 ? -6.996 9.805 7.968 1.00 88.56 110 VAL A C 1
ATOM 909 O O . VAL A 1 110 ? -6.684 8.620 7.847 1.00 88.56 110 VAL A O 1
ATOM 912 N N . ARG A 1 111 ? -7.521 10.287 9.096 1.00 88.56 111 ARG A N 1
ATOM 913 C CA . ARG A 1 111 ? -7.949 9.431 10.203 1.00 88.56 111 ARG A CA 1
ATOM 914 C C . ARG A 1 111 ? -9.237 8.727 9.816 1.00 88.56 111 ARG A C 1
ATOM 916 O O . ARG A 1 111 ? -10.144 9.370 9.308 1.00 88.56 111 ARG A O 1
ATOM 923 N N . VAL A 1 112 ? -9.354 7.458 10.185 1.00 84.38 112 VAL A N 1
ATOM 924 C CA . VAL A 1 112 ? -10.555 6.637 9.980 1.00 84.38 112 VAL A CA 1
ATOM 925 C C . VAL A 1 112 ? -11.818 7.338 10.508 1.00 84.38 112 VAL A C 1
ATOM 927 O O . VAL A 1 112 ? -12.831 7.375 9.824 1.00 84.38 112 VAL A O 1
ATOM 930 N N . LYS A 1 113 ? -11.749 8.000 11.675 1.00 82.00 113 LYS A N 1
ATOM 931 C CA . LYS A 1 113 ? -12.865 8.816 12.205 1.00 82.00 113 LYS A CA 1
ATOM 932 C C . LYS A 1 113 ? -13.273 9.975 11.284 1.00 82.00 113 LYS A C 1
ATOM 934 O O . LYS A 1 113 ? -14.448 10.294 11.191 1.00 82.00 113 LYS A O 1
ATOM 939 N N . GLY A 1 114 ? -12.308 10.592 10.605 1.00 76.44 114 GLY A N 1
ATOM 940 C CA . GLY A 1 114 ? -12.552 11.663 9.635 1.00 76.44 114 GLY A CA 1
ATOM 941 C C . GLY A 1 114 ? -13.137 11.167 8.311 1.00 76.44 114 GLY A C 1
ATOM 942 O O . GLY A 1 114 ? -13.422 11.988 7.452 1.00 76.44 114 GLY A O 1
ATOM 943 N N . MET A 1 115 ? -13.315 9.851 8.146 1.00 75.56 115 MET A N 1
ATOM 944 C CA . MET A 1 115 ? -13.945 9.237 6.976 1.00 75.56 115 MET A CA 1
ATOM 945 C C . MET A 1 115 ? -15.437 8.912 7.196 1.00 75.56 115 MET A C 1
ATOM 947 O O . MET A 1 115 ? -15.970 8.017 6.552 1.00 75.56 115 MET A O 1
ATOM 951 N N . GLY A 1 116 ? -16.099 9.551 8.168 1.00 70.31 116 GLY A N 1
ATOM 952 C CA . GLY A 1 116 ? -17.518 9.295 8.470 1.00 70.31 116 GLY A CA 1
ATOM 953 C C . GLY A 1 116 ? -17.783 8.075 9.365 1.00 70.31 116 GLY A C 1
ATOM 954 O O . GLY A 1 116 ? -18.928 7.655 9.541 1.00 70.31 116 GLY A O 1
ATOM 955 N N . LEU A 1 117 ? -16.748 7.490 9.980 1.00 73.38 117 LEU A N 1
ATOM 956 C CA . LEU A 1 117 ? -16.928 6.427 10.973 1.00 73.38 117 LEU A CA 1
ATOM 957 C C . LEU A 1 117 ? -17.327 6.977 12.335 1.00 73.38 117 LEU A C 1
ATOM 959 O O . LEU A 1 117 ? -16.485 7.418 13.117 1.00 73.38 117 LEU A O 1
ATOM 963 N N . VAL A 1 118 ? -18.618 6.836 12.628 1.00 69.44 118 VAL A N 1
ATOM 964 C CA . VAL A 1 118 ? -19.221 7.106 13.942 1.00 69.44 118 VAL A CA 1
ATOM 965 C C . VAL A 1 118 ? -18.844 6.034 14.980 1.00 69.44 118 VAL A C 1
ATOM 967 O O . VAL A 1 118 ? -18.975 6.250 16.180 1.00 69.44 118 VAL A O 1
ATOM 970 N N . GLU A 1 119 ? -18.336 4.875 14.546 1.00 75.06 119 GLU A N 1
ATOM 971 C CA . GLU A 1 119 ? -17.935 3.794 15.450 1.00 75.06 119 GLU A CA 1
ATOM 972 C C . GLU A 1 119 ? -16.862 4.249 16.450 1.00 75.06 119 GLU A C 1
ATOM 974 O O . GLU A 1 119 ? -15.815 4.800 16.092 1.00 75.06 119 GLU A O 1
ATOM 979 N N . GLN A 1 120 ? -17.095 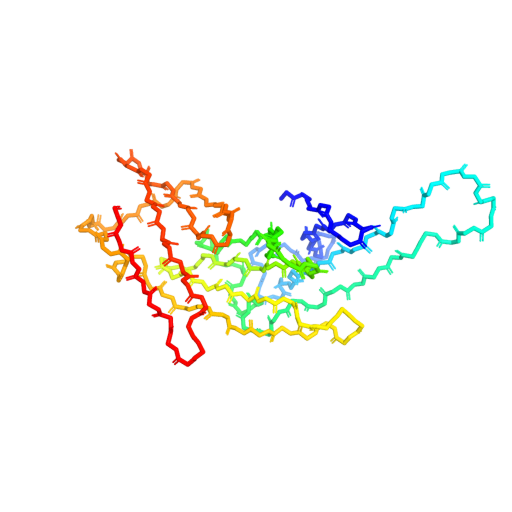3.958 17.729 1.00 72.00 120 GLN A N 1
ATOM 980 C CA . GLN A 1 120 ? -16.091 4.142 18.763 1.00 72.00 120 GLN A CA 1
ATOM 981 C C . GLN A 1 120 ? -15.051 3.023 18.635 1.00 72.00 120 GLN A C 1
ATOM 983 O O . GLN A 1 120 ? -15.371 1.847 18.764 1.00 72.00 120 GLN A O 1
ATOM 988 N N . ASN A 1 121 ? -13.797 3.397 18.372 1.00 76.12 121 ASN A N 1
ATOM 989 C CA . ASN A 1 121 ? -12.668 2.471 18.214 1.00 76.12 121 ASN A CA 1
ATOM 990 C C . ASN A 1 121 ? -12.845 1.431 17.084 1.00 76.12 121 ASN A C 1
ATOM 992 O O . ASN A 1 121 ? -12.785 0.230 17.349 1.00 76.12 121 ASN A O 1
ATOM 996 N N . PRO A 1 122 ? -12.996 1.865 15.817 1.00 81.50 122 PRO A N 1
ATOM 997 C CA . PRO A 1 122 ? -13.171 0.939 14.706 1.00 81.50 122 PRO A CA 1
ATOM 998 C C . PRO A 1 122 ? -11.927 0.061 14.546 1.00 81.50 122 PRO 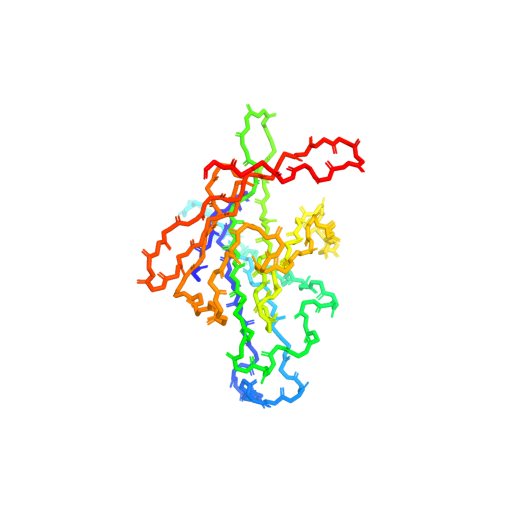A C 1
ATOM 1000 O O . PRO A 1 122 ? -10.793 0.555 14.530 1.00 81.50 122 PRO A O 1
ATOM 1003 N N . VAL A 1 123 ? -12.158 -1.245 14.425 1.00 85.75 123 VAL A N 1
ATOM 1004 C CA . VAL A 1 123 ? -11.131 -2.237 14.098 1.00 85.75 123 VAL A CA 1
ATOM 1005 C C . VAL A 1 123 ? -11.231 -2.515 12.608 1.00 85.75 123 VAL A C 1
ATOM 1007 O O . VAL A 1 123 ? -12.234 -3.066 12.151 1.00 85.75 123 VAL A O 1
ATOM 1010 N N . ILE A 1 124 ? -10.203 -2.118 11.861 1.00 88.31 124 ILE A N 1
ATOM 1011 C CA . ILE A 1 124 ? -10.119 -2.385 10.426 1.00 88.31 124 ILE A CA 1
ATOM 1012 C C . ILE A 1 124 ? -9.692 -3.839 10.236 1.00 88.31 124 ILE A C 1
ATOM 1014 O O . ILE A 1 124 ? -8.684 -4.259 10.798 1.00 88.31 124 ILE A O 1
ATOM 1018 N N . LYS A 1 125 ? -10.474 -4.605 9.475 1.00 89.38 125 LYS A N 1
ATOM 1019 C CA . LYS A 1 125 ? -10.202 -6.019 9.171 1.00 89.38 125 LYS A CA 1
ATOM 1020 C C . LYS A 1 125 ? -9.457 -6.218 7.858 1.00 89.38 125 LYS A C 1
ATOM 1022 O O . LYS A 1 125 ? -8.744 -7.200 7.714 1.00 89.38 125 LYS A O 1
ATOM 1027 N N . GLY A 1 126 ? -9.596 -5.277 6.935 1.00 89.19 126 GLY A N 1
ATOM 1028 C CA . GLY A 1 126 ? -8.900 -5.281 5.659 1.00 89.19 126 GLY A CA 1
ATOM 1029 C C . GLY A 1 126 ? -9.150 -3.984 4.905 1.00 89.19 126 GLY A C 1
ATOM 1030 O O . GLY A 1 126 ? -10.088 -3.247 5.220 1.00 89.19 126 GLY A O 1
ATOM 1031 N N . PHE A 1 127 ? -8.295 -3.702 3.929 1.00 91.12 127 PHE A N 1
ATOM 1032 C CA . PHE A 1 127 ? -8.441 -2.576 3.015 1.00 91.12 127 PHE A CA 1
ATOM 1033 C C . PHE A 1 127 ? -7.876 -2.924 1.640 1.00 91.12 127 PHE A C 1
ATOM 1035 O O . PHE A 1 127 ? -6.977 -3.757 1.521 1.00 91.12 127 PHE A O 1
ATOM 1042 N N . THR A 1 128 ? -8.407 -2.273 0.614 1.00 90.94 128 THR A N 1
ATOM 1043 C CA . THR A 1 128 ? -7.994 -2.404 -0.781 1.00 90.94 128 THR A CA 1
ATOM 1044 C C . THR A 1 128 ? -8.174 -1.079 -1.521 1.00 90.94 128 THR A C 1
ATOM 1046 O O . THR A 1 128 ? -8.785 -0.148 -0.993 1.00 90.94 128 THR A O 1
ATOM 1049 N N . VAL A 1 129 ? -7.638 -0.987 -2.735 1.00 87.31 129 VAL A N 1
ATOM 1050 C CA . VAL A 1 129 ? -7.908 0.117 -3.659 1.00 87.31 129 VAL A CA 1
ATOM 1051 C C . VAL A 1 129 ? -8.663 -0.424 -4.867 1.00 87.31 129 VAL A C 1
ATOM 1053 O O . VAL A 1 129 ? -8.188 -1.350 -5.519 1.00 87.31 129 VAL A O 1
ATOM 1056 N N . LEU A 1 130 ? -9.826 0.155 -5.167 1.00 83.50 130 LEU A N 1
ATOM 1057 C CA . LEU A 1 130 ? -10.666 -0.200 -6.314 1.00 83.50 130 LEU A CA 1
ATOM 1058 C C . LEU A 1 130 ? -10.940 1.058 -7.133 1.00 83.50 130 LEU A C 1
ATOM 1060 O O . LEU A 1 130 ? -11.488 2.015 -6.604 1.00 83.50 130 LEU A O 1
ATOM 1064 N N . ASN A 1 131 ? -10.550 1.078 -8.409 1.00 78.06 131 ASN A N 1
ATOM 1065 C CA . ASN A 1 131 ? -10.780 2.215 -9.317 1.00 78.06 131 ASN A CA 1
ATOM 1066 C C . ASN A 1 131 ? -10.292 3.579 -8.777 1.00 78.06 131 ASN A C 1
ATOM 1068 O O . ASN A 1 131 ? -10.879 4.617 -9.063 1.00 78.06 131 ASN A O 1
ATOM 1072 N N . GLY A 1 132 ? -9.210 3.583 -7.989 1.00 76.31 132 GLY A N 1
ATOM 1073 C CA . GLY A 1 132 ? -8.678 4.789 -7.340 1.00 76.31 132 GLY A CA 1
ATOM 1074 C C . GLY A 1 132 ? -9.288 5.108 -5.969 1.00 76.31 132 GLY A C 1
ATOM 1075 O O . GLY A 1 132 ? -8.797 6.001 -5.281 1.00 76.31 132 GLY A O 1
ATOM 1076 N N . ASP A 1 133 ? -10.282 4.341 -5.525 1.00 81.75 133 ASP A N 1
ATOM 1077 C CA . ASP A 1 133 ? -10.933 4.526 -4.232 1.00 81.75 133 ASP A CA 1
ATOM 1078 C C . ASP A 1 133 ? -10.353 3.616 -3.167 1.00 81.75 133 ASP A C 1
ATOM 1080 O O . ASP A 1 133 ? -10.146 2.422 -3.386 1.00 81.75 133 ASP A O 1
ATOM 1084 N N . LEU A 1 134 ? -10.129 4.177 -1.980 1.00 86.12 134 LEU A N 1
ATOM 1085 C CA . LEU A 1 134 ? -9.727 3.402 -0.817 1.00 86.12 134 LEU A CA 1
ATOM 1086 C C . LEU A 1 134 ? -10.973 2.767 -0.198 1.00 86.12 134 LEU A C 1
ATOM 1088 O O . LEU A 1 134 ? -11.846 3.461 0.321 1.00 86.12 134 LEU A O 1
ATOM 1092 N N . VAL A 1 135 ? -11.024 1.442 -0.196 1.00 86.62 135 VAL A N 1
ATOM 1093 C CA . VAL A 1 135 ? -12.119 0.663 0.387 1.00 86.62 135 VAL A CA 1
ATOM 1094 C C . VAL A 1 135 ? -11.593 -0.089 1.591 1.00 86.62 135 VAL A C 1
ATOM 1096 O O . VAL A 1 135 ? -10.518 -0.684 1.537 1.00 86.62 135 VAL A O 1
ATOM 1099 N N . PHE A 1 136 ? -12.328 -0.086 2.697 1.00 88.00 136 PHE A N 1
ATOM 1100 C CA . PHE A 1 136 ? -11.927 -0.840 3.877 1.00 88.00 136 PHE A CA 1
ATOM 1101 C C . PHE A 1 136 ? -13.125 -1.377 4.653 1.00 88.00 136 PHE A C 1
ATOM 1103 O O . PHE A 1 136 ? -14.223 -0.824 4.620 1.00 88.00 136 PHE A O 1
ATOM 1110 N N . ALA A 1 137 ? -12.902 -2.475 5.370 1.00 87.50 137 ALA A N 1
ATOM 1111 C CA . ALA A 1 137 ? -13.931 -3.163 6.136 1.00 87.50 137 ALA A CA 1
ATOM 1112 C C . ALA A 1 137 ? -13.681 -3.029 7.642 1.00 87.50 137 ALA A C 1
ATOM 1114 O O . ALA A 1 137 ? -12.554 -3.202 8.119 1.00 87.50 137 ALA A O 1
ATOM 1115 N N . THR A 1 138 ? -14.744 -2.757 8.399 1.00 85.25 138 THR A N 1
ATOM 1116 C CA . THR A 1 138 ? -14.783 -2.929 9.858 1.00 85.25 138 THR A CA 1
ATOM 1117 C C . THR A 1 138 ? -15.506 -4.231 10.207 1.00 85.25 138 THR A C 1
ATOM 1119 O O . THR A 1 138 ? -15.969 -4.956 9.331 1.00 85.25 138 THR A O 1
ATOM 1122 N N . LYS A 1 139 ? -15.643 -4.542 11.502 1.00 80.94 139 LYS A N 1
ATOM 1123 C CA . LYS A 1 139 ? -16.487 -5.667 11.945 1.00 80.94 139 LYS A CA 1
ATOM 1124 C C . LYS A 1 139 ? -17.970 -5.505 11.575 1.00 80.94 139 LYS A C 1
ATOM 1126 O O . LYS A 1 139 ? -18.679 -6.501 11.569 1.00 80.94 139 LYS A O 1
ATOM 1131 N N . LYS A 1 140 ? -18.449 -4.275 11.360 1.00 77.88 140 LYS A N 1
ATOM 1132 C CA . LYS A 1 140 ? -19.883 -3.973 11.225 1.00 77.88 140 LYS A CA 1
ATOM 1133 C C . LYS A 1 140 ? -20.299 -3.598 9.806 1.00 77.88 140 LYS A C 1
ATOM 1135 O O . LYS A 1 140 ? -21.455 -3.801 9.458 1.00 77.88 140 LYS A O 1
ATOM 1140 N N . LYS A 1 141 ? -19.398 -3.015 9.012 1.00 76.56 141 LYS A N 1
ATOM 1141 C CA . LYS A 1 141 ? -19.714 -2.502 7.674 1.00 76.56 141 LYS A CA 1
ATOM 1142 C C . LYS A 1 141 ? -18.483 -2.388 6.782 1.00 76.56 141 LYS A C 1
ATOM 1144 O O . LYS A 1 141 ? -17.352 -2.303 7.265 1.00 76.56 141 LYS A O 1
ATOM 1149 N N . ILE A 1 142 ? -18.732 -2.343 5.478 1.00 70.62 142 ILE A N 1
ATOM 1150 C CA . ILE A 1 142 ? -17.758 -1.978 4.445 1.00 70.62 142 ILE A CA 1
ATOM 1151 C C . ILE A 1 142 ? -17.933 -0.488 4.148 1.00 70.62 142 ILE A C 1
ATOM 1153 O O . ILE A 1 142 ? -19.062 -0.006 4.087 1.00 70.62 142 ILE A O 1
ATOM 1157 N N . ILE A 1 143 ? -16.829 0.244 4.012 1.00 70.25 143 ILE A N 1
ATOM 1158 C CA . ILE A 1 143 ? -16.830 1.682 3.740 1.00 70.25 143 ILE A CA 1
ATOM 1159 C C . ILE A 1 143 ? -16.000 1.965 2.499 1.00 70.25 143 ILE A C 1
ATOM 1161 O O . ILE A 1 143 ? -14.861 1.507 2.376 1.00 70.25 143 ILE A O 1
ATOM 1165 N N . PHE A 1 144 ? -16.581 2.772 1.617 1.00 63.75 144 PHE A N 1
ATOM 1166 C CA . PHE A 1 144 ? -15.942 3.295 0.423 1.00 63.75 144 PHE A CA 1
ATOM 1167 C C . PHE A 1 144 ? -15.522 4.734 0.693 1.00 63.75 144 PHE A C 1
ATOM 1169 O O . PHE A 1 144 ? -16.338 5.572 1.073 1.00 63.75 144 PHE A O 1
ATOM 1176 N N . VAL A 1 145 ? -14.236 5.025 0.521 1.00 6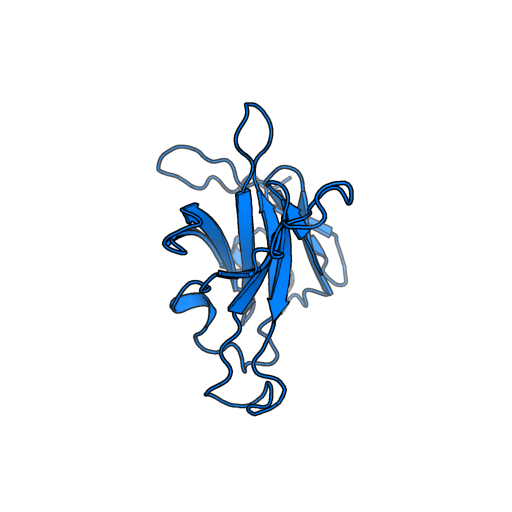8.31 145 VAL A N 1
ATOM 1177 C CA . VAL A 1 145 ? -13.731 6.394 0.554 1.00 68.31 145 VAL A CA 1
ATOM 1178 C C . VAL A 1 145 ? -13.351 6.767 -0.858 1.00 68.31 145 VAL A C 1
ATOM 1180 O O . VAL A 1 145 ? -12.283 6.390 -1.349 1.00 68.31 145 VAL A O 1
ATOM 1183 N N . HIS A 1 146 ? -14.246 7.521 -1.490 1.00 64.44 146 HIS A N 1
ATOM 1184 C CA . HIS A 1 146 ? -13.992 8.051 -2.812 1.00 64.44 146 HIS A CA 1
ATOM 1185 C C . HIS A 1 146 ? -13.000 9.207 -2.700 1.00 64.44 146 HIS A C 1
ATOM 1187 O O . HIS A 1 146 ? -13.254 10.198 -2.005 1.00 64.44 146 HIS A O 1
ATOM 1193 N N . ALA A 1 147 ? -11.851 9.064 -3.355 1.00 55.38 147 ALA A N 1
ATOM 1194 C CA . ALA A 1 147 ? -10.786 10.055 -3.317 1.00 55.38 147 ALA A CA 1
ATOM 1195 C C . ALA A 1 147 ? -10.550 10.607 -4.727 1.00 55.38 147 ALA A C 1
ATOM 1197 O O . ALA A 1 147 ? -9.687 10.129 -5.462 1.00 55.38 147 ALA A O 1
ATOM 1198 N N . LYS A 1 148 ? -11.296 11.654 -5.112 1.00 51.00 148 LYS A N 1
ATOM 1199 C CA . LYS A 1 148 ? -11.042 12.337 -6.391 1.00 51.00 148 LYS A CA 1
ATOM 1200 C C . LYS A 1 148 ? -9.759 13.157 -6.322 1.00 51.00 148 LYS A C 1
ATOM 1202 O O . LYS A 1 148 ? -9.579 13.993 -5.435 1.00 51.00 148 LYS A O 1
ATOM 1207 N N . LEU A 1 149 ? -8.915 12.984 -7.338 1.00 41.62 149 LEU A N 1
ATOM 1208 C CA . LEU A 1 149 ? -7.897 13.955 -7.730 1.00 41.62 149 LEU A CA 1
ATOM 1209 C C . LEU A 1 149 ? -8.596 15.220 -8.253 1.00 41.62 149 LEU A C 1
ATOM 1211 O O . LEU A 1 149 ? -8.767 15.384 -9.456 1.00 41.62 149 LEU A O 1
ATOM 1215 N N . VAL A 1 150 ? -8.995 16.130 -7.363 1.00 36.16 150 VAL A N 1
ATOM 1216 C CA . VAL A 1 150 ? -9.184 17.532 -7.759 1.00 36.16 150 VAL A CA 1
ATOM 1217 C C . VAL A 1 150 ? -7.833 18.217 -7.551 1.00 36.16 150 VAL A C 1
ATOM 1219 O O . VAL A 1 150 ? -7.249 18.087 -6.466 1.00 36.16 150 VAL A O 1
ATOM 1222 N N . PRO A 1 151 ? -7.268 18.902 -8.562 1.00 32.00 151 PRO A N 1
ATOM 1223 C CA . PRO A 1 151 ? -5.983 19.558 -8.404 1.00 32.00 151 PRO A CA 1
ATOM 1224 C C . PRO A 1 151 ? -6.101 20.554 -7.246 1.00 32.00 151 PRO A C 1
ATOM 1226 O O . PRO A 1 151 ? -6.810 21.546 -7.356 1.00 32.00 151 PRO A O 1
ATOM 1229 N N . LYS A 1 152 ? -5.394 20.265 -6.144 1.00 28.84 152 LYS A N 1
ATOM 1230 C CA . LYS A 1 152 ? -5.269 21.045 -4.892 1.00 28.84 152 LYS A CA 1
ATOM 1231 C C . LYS A 1 152 ? -6.232 20.723 -3.736 1.00 28.84 152 LYS A C 1
ATOM 1233 O O . LYS A 1 152 ? -5.973 21.224 -2.647 1.00 28.84 152 LYS A O 1
ATOM 1238 N N . VAL A 1 153 ? -7.231 19.844 -3.881 1.00 28.31 153 VAL A N 1
ATOM 1239 C CA . VAL A 1 153 ? -8.103 19.439 -2.753 1.00 28.31 153 VAL A CA 1
ATOM 1240 C C . VAL A 1 153 ? -8.466 17.954 -2.856 1.00 28.31 153 VAL A C 1
ATOM 1242 O O . VAL A 1 153 ? -9.076 17.528 -3.829 1.00 28.31 153 VAL A O 1
ATOM 1245 N N . CYS A 1 154 ? -8.118 17.152 -1.843 1.00 36.41 154 CYS A N 1
ATOM 1246 C CA . CYS A 1 154 ? -8.744 15.838 -1.667 1.00 36.41 154 CYS A CA 1
ATOM 1247 C C . CYS A 1 154 ? -10.174 16.068 -1.176 1.00 36.41 154 CYS A C 1
ATOM 1249 O O . CYS A 1 154 ? -10.373 16.402 -0.008 1.00 36.41 154 CYS A O 1
ATOM 1251 N N . VAL A 1 155 ? -11.157 15.909 -2.058 1.00 39.62 155 VAL A N 1
ATOM 1252 C CA . VAL A 1 155 ? -12.566 15.878 -1.660 1.00 39.62 155 VAL A CA 1
ATOM 1253 C C . VAL A 1 155 ? -12.881 14.442 -1.258 1.00 39.62 155 VAL A C 1
ATOM 1255 O O . VAL A 1 155 ? -12.860 13.545 -2.098 1.00 39.62 155 VAL A O 1
ATOM 1258 N N . LEU A 1 156 ? -13.116 14.226 0.036 1.00 47.34 156 LEU A N 1
ATOM 1259 C CA . LEU A 1 156 ? -13.637 12.962 0.549 1.00 47.34 156 LEU A CA 1
ATOM 1260 C C . LEU A 1 156 ? -15.148 12.974 0.311 1.00 47.34 156 LEU A C 1
ATOM 1262 O O . LEU A 1 156 ? -15.859 13.744 0.955 1.00 47.34 156 LEU A O 1
ATOM 1266 N N . ILE A 1 157 ? -15.621 12.171 -0.640 1.00 46.62 157 ILE A N 1
ATOM 1267 C CA . ILE A 1 157 ? -17.057 11.974 -0.861 1.00 46.62 157 ILE A CA 1
ATOM 1268 C C . ILE A 1 157 ? -17.447 10.686 -0.139 1.00 46.62 157 ILE A C 1
ATOM 1270 O O . ILE A 1 157 ? -16.867 9.628 -0.393 1.00 46.62 157 ILE A O 1
ATOM 1274 N N . PHE A 1 158 ? -18.387 10.805 0.796 1.00 44.38 158 PHE A N 1
ATOM 1275 C CA . PHE A 1 158 ? -18.945 9.689 1.553 1.00 44.38 158 PHE A CA 1
ATOM 1276 C C . PHE A 1 158 ? -20.254 9.269 0.888 1.00 44.38 158 PHE A C 1
ATOM 1278 O O . PHE A 1 158 ? -21.162 10.093 0.798 1.00 44.38 158 PHE A O 1
ATOM 1285 N N . ASN A 1 159 ? -20.324 8.019 0.430 1.00 43.47 159 ASN A N 1
ATOM 1286 C CA . ASN A 1 159 ? -21.565 7.363 0.015 1.00 43.47 159 ASN A CA 1
ATOM 1287 C C . ASN A 1 159 ? -21.932 6.292 1.042 1.00 43.47 159 ASN A C 1
ATOM 1289 O O . ASN A 1 159 ? -20.996 5.617 1.535 1.00 43.47 159 ASN A O 1
#

Secondary structure (DSSP, 8-state):
--EEETTEEEEEE--TTT--TTSTT---EEEEEE---TT-TT----EEEEPPPTTTSTTTTSTT-EEEEEEE--SSS--EEEEEEEETTEEEEEEEEETTTTEEEEEEEEEGGGGT--SSS--EEEEEEETTEEEEEESS-EEEEEEEEETTEEEEEE-

Foldseek 3Di:
DWEDDPQWIKFKDWPVVPDDLLDQPIAIWIKIWGHDDPPDPPDDTDIDIQHDDPVLRHPSNPPQWDKGKYWADDDPDDIFIKIWIGHPQWIWIWTQPDRVVSDIDTQDIGGNVRLVDPDDPWDWPDWDADNNWIWTDTPPDIFIFDFDPDPPDGDGDGD